Protein AF-A0A520J6F3-F1 (afdb_monomer_lite)

pLDDT: mean 71.08, std 17.13, range [40.5, 94.38]

Radius of gyration: 14.18 Å; chains: 1; bounding box: 32×31×34 Å

Sequence (119 aa):
MKVLSVKRNGGDSDCIMGVFENEEMAELYAASYLFREQLYHIDDANYLQNLAQLPDGNFAYRAIIVRIGLVIIEKILDPGDFHGTVIEHLANGHLQVTTAAASAEELRDKCNKLWTAEH

Structure (mmCIF, N/CA/C/O backbone):
data_AF-A0A520J6F3-F1
#
_entry.id   AF-A0A520J6F3-F1
#
loop_
_atom_site.group_PDB
_atom_site.id
_atom_site.type_symbol
_atom_site.label_atom_id
_atom_site.label_alt_id
_atom_site.label_comp_id
_atom_site.label_asym_id
_atom_site.label_entity_id
_atom_site.label_seq_id
_atom_site.pdbx_PDB_ins_code
_atom_site.Cartn_x
_atom_site.Cartn_y
_atom_site.Cartn_z
_atom_site.occupancy
_atom_site.B_iso_or_equiv
_atom_site.auth_seq_id
_atom_site.auth_comp_id
_atom_site.auth_asym_id
_atom_site.auth_atom_id
_atom_site.pdbx_PDB_model_num
ATOM 1 N N . MET A 1 1 ? -6.189 -11.066 6.414 1.00 48.94 1 MET A N 1
ATOM 2 C CA . MET A 1 1 ? -5.029 -10.353 5.837 1.00 48.94 1 MET A CA 1
ATOM 3 C C . MET A 1 1 ? -3.845 -11.282 5.958 1.00 48.94 1 MET A C 1
ATOM 5 O O . MET A 1 1 ? -3.585 -11.740 7.062 1.00 48.94 1 MET A O 1
ATOM 9 N N . LYS A 1 2 ? -3.200 -11.601 4.839 1.00 47.84 2 LYS A N 1
ATOM 10 C CA . LYS A 1 2 ? -1.993 -12.427 4.786 1.00 47.84 2 LYS A CA 1
ATOM 11 C C . LYS A 1 2 ? -0.780 -11.516 4.654 1.00 47.84 2 LYS A C 1
ATOM 13 O O . LYS A 1 2 ? -0.887 -10.470 4.020 1.00 47.84 2 LYS A O 1
ATOM 18 N N . VAL A 1 3 ? 0.351 -11.877 5.243 1.00 48.44 3 VAL A N 1
ATOM 19 C CA . VAL A 1 3 ? 1.609 -11.155 5.045 1.00 48.44 3 VAL A CA 1
ATOM 20 C C . VAL A 1 3 ? 2.528 -12.019 4.205 1.00 48.44 3 VAL A C 1
ATOM 22 O O . VAL A 1 3 ? 2.857 -13.142 4.570 1.00 48.44 3 VAL A O 1
ATOM 25 N N . LEU A 1 4 ? 2.934 -11.500 3.053 1.00 51.81 4 LEU A N 1
ATOM 26 C CA . LEU A 1 4 ? 4.010 -12.111 2.291 1.00 51.81 4 LEU A CA 1
ATOM 27 C C . LEU A 1 4 ? 5.317 -11.635 2.912 1.00 51.81 4 LEU A C 1
ATOM 29 O O . LEU A 1 4 ? 5.568 -10.427 2.970 1.00 51.81 4 LEU A O 1
ATOM 33 N N . SER A 1 5 ? 6.135 -12.591 3.329 1.00 48.78 5 SER A N 1
ATOM 34 C CA . SER A 1 5 ? 7.543 -12.375 3.617 1.00 48.78 5 SER A CA 1
ATOM 35 C C . SER A 1 5 ? 8.326 -12.934 2.436 1.00 48.78 5 SER A C 1
ATOM 37 O O . SER A 1 5 ? 8.383 -14.150 2.237 1.00 48.78 5 SER A O 1
ATOM 39 N N . VAL A 1 6 ? 8.903 -12.070 1.599 1.00 48.56 6 VAL A N 1
ATOM 40 C CA . VAL A 1 6 ? 9.729 -12.550 0.479 1.00 48.56 6 VAL A CA 1
ATOM 41 C C . VAL A 1 6 ? 11.182 -12.632 0.902 1.00 48.56 6 VAL A C 1
ATOM 43 O O . VAL A 1 6 ? 11.787 -11.640 1.315 1.00 48.56 6 VAL A O 1
ATOM 46 N N . LYS A 1 7 ? 11.750 -13.832 0.762 1.00 46.03 7 LYS A N 1
ATOM 47 C CA . LYS A 1 7 ? 13.166 -14.078 0.988 1.00 46.03 7 LYS A CA 1
ATOM 48 C C . LYS A 1 7 ? 13.908 -13.996 -0.337 1.00 46.03 7 LYS A C 1
ATOM 50 O O . LYS A 1 7 ? 13.659 -14.761 -1.269 1.00 46.03 7 LYS A O 1
ATOM 55 N N . ARG A 1 8 ? 14.871 -13.082 -0.414 1.00 44.44 8 ARG A N 1
ATOM 56 C CA . ARG A 1 8 ? 15.750 -12.984 -1.575 1.00 44.44 8 ARG A CA 1
ATOM 57 C C . ARG A 1 8 ? 16.722 -14.158 -1.582 1.00 44.44 8 ARG A C 1
ATOM 59 O O . ARG A 1 8 ? 17.439 -14.389 -0.613 1.00 44.44 8 ARG A O 1
ATOM 66 N N . ASN A 1 9 ? 16.752 -14.899 -2.685 1.00 41.38 9 ASN A N 1
ATOM 67 C CA . ASN A 1 9 ? 17.668 -16.023 -2.843 1.00 41.38 9 ASN A CA 1
ATOM 68 C C . ASN A 1 9 ? 19.120 -15.501 -2.814 1.00 41.38 9 ASN A C 1
ATOM 70 O O . ASN A 1 9 ? 19.474 -14.629 -3.609 1.00 41.38 9 ASN A O 1
ATOM 74 N N . GLY A 1 10 ? 19.931 -15.990 -1.869 1.00 44.59 10 GLY A N 1
ATOM 75 C CA . GLY A 1 10 ? 21.348 -15.625 -1.716 1.00 44.59 10 GLY A CA 1
ATOM 76 C C . GLY A 1 10 ? 21.669 -14.401 -0.840 1.00 44.59 10 GLY A C 1
ATOM 77 O O . GLY A 1 10 ? 22.805 -13.936 -0.882 1.00 44.59 10 GLY A O 1
ATOM 78 N N . GLY A 1 11 ? 20.717 -13.869 -0.064 1.00 44.44 11 GLY A N 1
ATOM 79 C CA . GLY A 1 11 ? 20.962 -12.796 0.911 1.00 44.44 11 GLY A CA 1
ATOM 80 C C . GLY A 1 11 ? 20.647 -13.220 2.349 1.00 44.44 11 GLY A C 1
ATOM 81 O O . GLY A 1 11 ? 19.643 -13.887 2.585 1.00 44.44 11 GLY A O 1
ATOM 82 N N . ASP A 1 12 ? 21.481 -12.799 3.305 1.00 42.31 12 ASP A N 1
ATOM 83 C CA . ASP A 1 12 ? 21.328 -13.077 4.748 1.00 42.31 12 ASP A CA 1
ATOM 84 C C . ASP A 1 12 ? 20.160 -12.325 5.417 1.00 42.31 12 ASP A C 1
ATOM 86 O O . ASP A 1 12 ? 19.914 -12.484 6.611 1.00 42.31 12 ASP A O 1
ATOM 90 N N . SER A 1 13 ? 19.423 -11.503 4.671 1.00 44.88 13 SER A N 1
ATOM 91 C CA . SER A 1 13 ? 18.331 -10.686 5.191 1.00 44.88 13 SER A CA 1
ATOM 92 C C . SER A 1 13 ? 17.025 -10.957 4.448 1.00 44.88 13 SER A C 1
ATOM 94 O O . SER A 1 13 ? 16.874 -10.663 3.261 1.00 44.88 13 SER A O 1
ATOM 96 N N . ASP A 1 14 ? 16.059 -11.509 5.182 1.00 42.91 14 ASP A N 1
ATOM 97 C CA . ASP A 1 14 ? 14.655 -11.543 4.780 1.00 42.91 14 ASP A CA 1
ATOM 98 C C . ASP A 1 14 ? 14.175 -10.094 4.667 1.00 42.91 14 ASP A C 1
ATOM 100 O O . ASP A 1 14 ? 14.273 -9.330 5.628 1.00 42.91 14 ASP A O 1
ATOM 104 N N . CYS A 1 15 ? 13.729 -9.661 3.490 1.00 48.59 15 CYS A N 1
ATOM 105 C CA . CYS A 1 15 ? 13.300 -8.278 3.336 1.00 48.59 15 CYS A CA 1
ATOM 106 C C . CYS A 1 15 ? 12.365 -8.143 2.143 1.00 48.59 15 CYS A C 1
ATOM 108 O O . CYS A 1 15 ? 12.793 -7.797 1.048 1.00 48.59 15 CYS A O 1
ATOM 110 N N . ILE A 1 16 ? 11.095 -8.453 2.384 1.00 49.34 16 ILE A N 1
ATOM 111 C CA . ILE A 1 16 ? 9.931 -7.642 2.020 1.00 49.34 16 ILE A CA 1
ATOM 112 C C . ILE A 1 16 ? 8.789 -8.174 2.873 1.00 49.34 16 ILE A C 1
ATOM 114 O O . ILE A 1 16 ? 8.454 -9.349 2.771 1.00 49.34 16 ILE A O 1
ATOM 118 N N . MET A 1 17 ?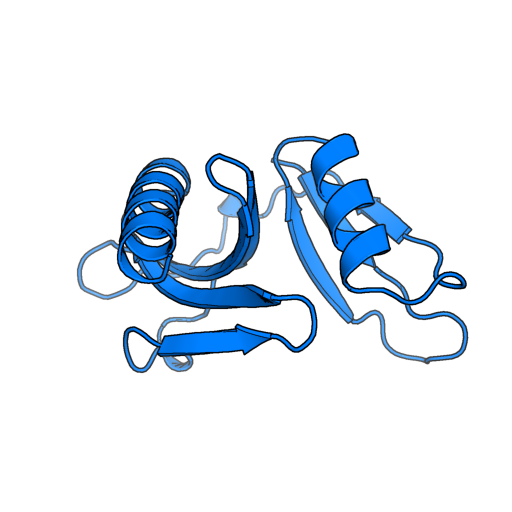 8.210 -7.305 3.694 1.00 53.56 17 MET A N 1
ATOM 119 C CA . MET A 1 17 ? 6.906 -7.527 4.304 1.00 53.56 17 MET A CA 1
ATOM 120 C C . MET A 1 17 ? 5.906 -6.771 3.439 1.00 53.56 17 MET A C 1
ATOM 122 O O . MET A 1 17 ? 6.125 -5.592 3.169 1.00 53.56 17 MET A O 1
ATOM 126 N N . GLY A 1 18 ? 4.878 -7.464 2.960 1.00 52.81 18 GLY A N 1
ATOM 127 C CA . GLY A 1 18 ? 3.715 -6.893 2.284 1.00 52.81 18 GLY A CA 1
ATOM 128 C C . GLY A 1 18 ? 2.441 -7.484 2.873 1.00 52.81 18 GLY A C 1
ATOM 129 O O . GLY A 1 18 ? 2.431 -8.662 3.216 1.00 52.81 18 GLY A O 1
ATOM 130 N N . VAL A 1 19 ? 1.372 -6.706 3.004 1.00 57.97 19 VAL A N 1
ATOM 131 C CA . VAL A 1 19 ? 0.052 -7.181 3.421 1.00 57.97 19 VAL A CA 1
ATOM 132 C C . VAL A 1 19 ? -0.861 -7.363 2.210 1.00 57.97 19 VAL A C 1
ATOM 134 O O . VAL A 1 19 ? -1.202 -6.415 1.501 1.00 57.97 19 VAL A O 1
ATOM 137 N N . PHE A 1 20 ? -1.302 -8.600 2.008 1.00 65.88 20 PHE A N 1
ATOM 138 C CA . PHE A 1 20 ? -2.088 -9.051 0.868 1.00 65.88 20 PHE A CA 1
ATOM 139 C C . PHE A 1 20 ? -3.431 -9.607 1.335 1.00 65.88 20 PHE A C 1
ATOM 141 O O . PHE A 1 20 ? -3.566 -10.157 2.433 1.00 65.88 20 PHE A O 1
ATOM 148 N N . GLU A 1 21 ? -4.462 -9.470 0.507 1.00 56.94 21 GLU A N 1
ATOM 149 C CA . GLU A 1 21 ? -5.765 -10.064 0.826 1.00 56.94 21 GLU A CA 1
ATOM 150 C C . GLU A 1 21 ? -5.775 -11.571 0.617 1.00 56.94 21 GLU A C 1
ATOM 152 O O . GLU A 1 21 ? -6.409 -12.299 1.380 1.00 56.94 21 GLU A O 1
ATOM 157 N N . ASN A 1 22 ? -5.059 -12.028 -0.407 1.00 64.12 22 ASN A N 1
ATOM 158 C CA . ASN A 1 22 ? -4.997 -13.412 -0.834 1.00 64.12 22 ASN A CA 1
ATOM 159 C C . ASN A 1 22 ? -3.635 -13.721 -1.480 1.00 64.12 22 ASN A C 1
ATOM 161 O O . ASN A 1 22 ? -2.791 -12.843 -1.658 1.00 64.12 22 ASN A O 1
ATOM 165 N N . GLU A 1 23 ? -3.434 -14.996 -1.792 1.00 65.56 23 GLU A N 1
ATOM 166 C CA . GLU A 1 23 ? -2.209 -15.525 -2.395 1.00 65.56 23 GLU A CA 1
ATOM 167 C C . GLU A 1 23 ? -1.982 -15.007 -3.822 1.00 65.56 23 GLU A C 1
ATOM 169 O O . GLU A 1 23 ? -0.873 -14.601 -4.141 1.00 65.56 23 GLU A O 1
ATOM 174 N N . GLU A 1 24 ? -3.035 -14.874 -4.634 1.00 68.44 24 GLU A N 1
ATOM 175 C CA . GLU A 1 24 ? -2.950 -14.339 -6.003 1.00 68.44 24 GLU A CA 1
ATOM 176 C C . GLU A 1 24 ? -2.352 -12.919 -6.044 1.00 68.44 24 GLU A C 1
ATOM 178 O O . GLU A 1 24 ? -1.494 -12.612 -6.872 1.00 68.44 24 GLU A O 1
ATOM 183 N N . MET A 1 25 ? -2.751 -12.039 -5.119 1.00 65.50 25 MET A N 1
ATOM 184 C CA . MET A 1 25 ? -2.175 -10.693 -5.010 1.00 65.50 25 MET A CA 1
ATOM 185 C C . MET A 1 25 ? -0.696 -10.722 -4.617 1.00 65.50 25 MET A C 1
ATOM 187 O O . MET A 1 25 ? 0.082 -9.876 -5.066 1.00 65.50 25 MET A O 1
ATOM 191 N N . ALA A 1 26 ? -0.313 -11.681 -3.777 1.00 68.31 26 ALA A N 1
ATOM 192 C CA . ALA A 1 26 ? 1.066 -11.863 -3.360 1.00 68.31 26 ALA A CA 1
ATOM 193 C C . ALA A 1 26 ? 1.940 -12.369 -4.518 1.00 68.31 26 ALA A C 1
ATOM 195 O O . ALA A 1 26 ? 3.034 -11.848 -4.740 1.00 68.31 26 ALA A O 1
ATOM 196 N N . GLU A 1 27 ? 1.422 -13.304 -5.314 1.00 68.56 27 GLU A N 1
ATOM 197 C CA . GLU A 1 27 ? 2.061 -13.800 -6.535 1.00 68.56 27 GLU A CA 1
ATOM 198 C C . GLU A 1 27 ? 2.229 -12.706 -7.587 1.00 68.56 27 GLU A C 1
ATOM 200 O O . GLU A 1 27 ? 3.296 -12.581 -8.188 1.00 68.56 27 GLU A O 1
ATOM 205 N N . LEU A 1 28 ? 1.209 -11.866 -7.784 1.00 69.81 28 LEU A N 1
ATOM 206 C CA . LEU A 1 28 ? 1.270 -10.731 -8.707 1.00 69.81 28 LEU A CA 1
ATOM 207 C C . LEU A 1 28 ? 2.335 -9.712 -8.295 1.00 69.81 28 LEU A C 1
ATOM 209 O O . LEU A 1 28 ? 3.076 -9.228 -9.155 1.00 69.81 28 LEU A O 1
ATOM 213 N N . TYR A 1 29 ? 2.446 -9.401 -7.000 1.00 67.56 29 TYR A N 1
ATOM 214 C CA . TYR A 1 29 ? 3.524 -8.554 -6.488 1.00 67.56 29 TYR A CA 1
ATOM 215 C C . TYR A 1 29 ? 4.886 -9.207 -6.710 1.00 67.56 29 TYR A C 1
ATOM 217 O O . TYR A 1 29 ? 5.775 -8.571 -7.271 1.00 67.56 29 TYR A O 1
ATOM 225 N N . ALA A 1 30 ? 5.039 -10.486 -6.355 1.00 66.06 30 ALA A N 1
ATOM 226 C CA . ALA A 1 30 ? 6.281 -11.215 -6.574 1.00 66.06 30 ALA A CA 1
ATOM 227 C C . ALA A 1 30 ? 6.688 -11.196 -8.056 1.00 66.06 30 ALA A C 1
ATOM 229 O O . ALA A 1 30 ? 7.786 -10.762 -8.382 1.00 66.06 30 ALA A O 1
ATOM 230 N N . ALA A 1 31 ? 5.784 -11.531 -8.974 1.00 65.56 31 ALA A N 1
ATOM 231 C CA . ALA A 1 31 ? 6.056 -11.507 -10.410 1.00 65.56 31 ALA A CA 1
ATOM 232 C C . ALA A 1 31 ? 6.408 -10.106 -10.947 1.00 65.56 31 ALA A C 1
ATOM 234 O O . ALA A 1 31 ? 7.196 -9.982 -11.886 1.00 65.56 31 ALA A O 1
ATOM 235 N N . SER A 1 32 ? 5.825 -9.056 -10.362 1.00 63.72 32 SER A N 1
ATOM 236 C CA . SER A 1 32 ? 6.001 -7.668 -10.805 1.00 63.72 32 SER A CA 1
ATOM 237 C C . SER A 1 32 ? 7.262 -6.994 -10.265 1.00 63.72 32 SER A C 1
ATOM 239 O O . SER A 1 32 ? 7.752 -6.045 -10.880 1.00 63.72 32 SER A O 1
ATOM 241 N N . TYR A 1 33 ? 7.743 -7.433 -9.099 1.00 57.81 33 TYR A N 1
ATOM 242 C CA . TYR A 1 33 ? 8.732 -6.708 -8.296 1.00 57.81 33 TYR A CA 1
ATOM 243 C C . TYR A 1 33 ? 9.947 -7.536 -7.881 1.00 57.81 33 TYR A C 1
ATOM 245 O O . TYR A 1 33 ? 11.017 -6.989 -7.608 1.00 57.81 33 TYR A O 1
ATOM 253 N N . LEU A 1 34 ? 9.804 -8.857 -7.847 1.00 58.00 34 LEU A N 1
ATOM 254 C CA . LEU A 1 34 ? 10.822 -9.784 -7.385 1.00 58.00 34 LEU A CA 1
ATOM 255 C C . LEU A 1 34 ? 11.231 -10.627 -8.583 1.00 58.00 34 LEU A C 1
ATOM 257 O O . LEU A 1 34 ? 10.518 -11.519 -9.029 1.00 58.00 34 LEU A O 1
ATOM 261 N N . PHE A 1 35 ? 12.378 -10.283 -9.168 1.00 53.66 35 PHE A N 1
ATOM 262 C CA . PHE A 1 35 ? 12.959 -11.012 -10.294 1.00 53.66 35 PHE A CA 1
ATOM 263 C C . PHE A 1 35 ? 12.866 -12.539 -10.087 1.00 53.66 35 PHE A C 1
ATOM 265 O O . PHE A 1 35 ? 13.067 -13.016 -8.971 1.00 53.66 35 PHE A O 1
ATOM 272 N N . ARG A 1 36 ? 12.591 -13.264 -11.186 1.00 47.91 36 ARG A N 1
ATOM 273 C CA . ARG A 1 36 ? 12.143 -14.674 -11.348 1.00 47.91 36 ARG A CA 1
ATOM 274 C C . ARG A 1 36 ? 12.771 -15.796 -10.488 1.00 47.91 36 ARG A C 1
ATOM 276 O O . ARG A 1 36 ? 12.361 -16.939 -10.643 1.00 47.91 36 ARG A O 1
ATOM 283 N N . GLU A 1 37 ? 13.730 -15.530 -9.608 1.00 44.88 37 GLU A N 1
ATOM 284 C CA . GLU A 1 37 ? 14.512 -16.547 -8.884 1.00 44.88 37 GLU A CA 1
ATOM 285 C C . GLU A 1 37 ? 14.341 -16.529 -7.351 1.00 44.88 37 GLU A C 1
ATOM 287 O O . GLU A 1 37 ? 15.154 -17.124 -6.639 1.00 44.88 37 GLU A O 1
ATOM 292 N N . GLN A 1 38 ? 13.315 -15.863 -6.808 1.00 51.28 38 GLN A N 1
ATOM 293 C CA . GLN A 1 38 ? 13.114 -15.752 -5.354 1.00 51.28 38 GLN A CA 1
ATOM 294 C C . GLN A 1 38 ? 11.946 -16.611 -4.846 1.00 51.28 38 GLN A C 1
ATOM 296 O O . GLN A 1 38 ? 10.850 -16.581 -5.400 1.00 51.28 38 GLN A O 1
ATOM 301 N N . LEU A 1 39 ? 12.202 -17.371 -3.775 1.00 45.47 39 LEU A N 1
ATOM 302 C CA . LEU A 1 39 ? 11.207 -18.148 -3.030 1.00 45.47 39 LEU A CA 1
ATOM 303 C C . LEU A 1 39 ? 10.428 -17.194 -2.107 1.00 45.47 39 LEU A C 1
ATOM 305 O O . LEU A 1 39 ? 11.034 -16.504 -1.288 1.00 45.47 39 LEU A O 1
ATOM 309 N N . TYR A 1 40 ? 9.098 -17.149 -2.218 1.00 45.81 40 TYR A N 1
ATOM 310 C CA . TYR A 1 40 ? 8.248 -16.374 -1.308 1.00 45.81 40 TYR A CA 1
ATOM 311 C C . TYR A 1 40 ? 7.571 -17.286 -0.282 1.00 45.81 40 TYR A C 1
ATOM 313 O O . TYR A 1 40 ? 7.168 -18.403 -0.603 1.00 45.81 40 TYR A O 1
ATOM 321 N N . HIS A 1 41 ? 7.463 -16.806 0.958 1.00 41.50 41 HIS A N 1
ATOM 322 C CA . HIS A 1 41 ? 6.724 -17.467 2.029 1.00 41.50 41 HIS A CA 1
ATOM 323 C C . HIS A 1 41 ? 5.518 -16.600 2.401 1.00 41.50 41 HIS A C 1
ATOM 325 O O . HIS A 1 41 ? 5.647 -15.387 2.584 1.00 41.50 41 HIS A O 1
ATOM 331 N N . ILE A 1 42 ? 4.333 -17.210 2.462 1.00 47.81 42 ILE A N 1
ATOM 332 C CA . ILE A 1 42 ? 3.098 -16.523 2.850 1.00 47.81 42 ILE A CA 1
ATOM 333 C C . ILE A 1 42 ? 2.784 -16.907 4.287 1.00 47.81 42 ILE A C 1
ATOM 335 O O . ILE A 1 42 ? 2.378 -18.037 4.547 1.00 47.81 42 ILE A O 1
ATOM 339 N N . ASP A 1 43 ? 2.947 -15.959 5.203 1.00 42.28 43 ASP A N 1
ATOM 340 C CA . ASP A 1 43 ? 2.588 -16.128 6.605 1.00 42.28 43 ASP A CA 1
ATOM 341 C C . ASP A 1 43 ? 1.235 -15.466 6.900 1.00 42.28 43 ASP A C 1
ATOM 343 O O . ASP A 1 43 ? 0.936 -14.352 6.461 1.00 42.28 43 ASP A O 1
ATOM 347 N N . ASP A 1 44 ? 0.393 -16.131 7.690 1.00 40.50 44 ASP A N 1
ATOM 348 C CA . ASP A 1 44 ? -0.788 -15.497 8.276 1.00 40.50 44 ASP A CA 1
ATOM 349 C C . ASP A 1 44 ? -0.340 -14.645 9.472 1.00 40.50 44 ASP A C 1
ATOM 351 O O . ASP A 1 44 ? 0.043 -15.159 10.523 1.00 40.50 44 ASP A O 1
ATOM 355 N N . ALA A 1 45 ? -0.356 -13.319 9.325 1.00 49.62 45 ALA A N 1
ATOM 356 C CA . ALA A 1 45 ? 0.126 -12.432 10.372 1.00 49.62 45 ALA A CA 1
ATOM 357 C C . ALA A 1 45 ? -0.988 -11.961 11.312 1.00 49.62 45 ALA A C 1
ATOM 359 O O . ALA A 1 45 ? -1.920 -11.263 10.913 1.00 49.62 45 ALA A O 1
ATOM 360 N N . ASN A 1 46 ? -0.794 -12.205 12.608 1.00 46.84 46 ASN A N 1
ATOM 361 C CA . ASN A 1 46 ? -1.518 -11.563 13.713 1.00 46.84 46 ASN A CA 1
ATOM 362 C C . ASN A 1 46 ? -1.016 -10.112 13.964 1.00 46.84 46 ASN A C 1
ATOM 364 O O . ASN A 1 46 ? -0.831 -9.683 15.100 1.00 46.84 46 ASN A O 1
ATOM 368 N N . TYR A 1 47 ? -0.752 -9.341 12.900 1.00 50.22 47 TYR A N 1
ATOM 369 C CA . TYR A 1 47 ? 0.012 -8.078 12.949 1.00 50.22 47 TYR A CA 1
ATOM 370 C C . TYR A 1 47 ? -0.770 -6.851 13.449 1.00 50.22 47 TYR A C 1
ATOM 372 O O . TYR A 1 47 ? -0.198 -5.779 13.619 1.00 50.22 47 TYR A O 1
ATOM 380 N N . LEU A 1 48 ? -2.075 -6.979 13.695 1.00 50.78 48 LEU A N 1
ATOM 381 C CA . LEU A 1 48 ? -2.921 -5.840 14.072 1.00 50.78 48 LEU A CA 1
ATOM 382 C C . LEU A 1 48 ? -2.701 -5.351 15.513 1.00 50.78 48 LEU A C 1
ATOM 384 O O . LEU A 1 48 ? -3.162 -4.266 15.849 1.00 50.78 48 LEU A O 1
ATOM 388 N N . GLN A 1 49 ? -2.014 -6.113 16.373 1.00 49.75 49 GLN A N 1
ATOM 389 C CA . GLN A 1 49 ? -1.962 -5.796 17.806 1.00 49.75 49 GLN A CA 1
ATOM 390 C C . GLN A 1 49 ? -0.978 -4.676 18.194 1.00 49.75 49 GLN A C 1
ATOM 392 O O . GLN A 1 49 ? -1.094 -4.169 19.302 1.00 49.75 49 GLN A O 1
ATOM 397 N N . ASN A 1 50 ? -0.070 -4.245 17.306 1.00 58.09 50 ASN A N 1
ATOM 398 C CA . ASN A 1 50 ? 0.967 -3.244 17.627 1.00 58.09 50 ASN A CA 1
ATOM 399 C C . ASN A 1 50 ? 1.113 -2.119 16.583 1.00 58.09 50 ASN A C 1
ATOM 401 O O . ASN A 1 50 ? 2.168 -1.498 16.489 1.00 58.09 50 ASN A O 1
ATOM 405 N N . LEU A 1 51 ? 0.089 -1.855 15.769 1.00 71.81 51 LEU A N 1
ATOM 406 C CA . LEU A 1 51 ? 0.168 -0.795 14.760 1.00 71.81 51 LEU A CA 1
ATOM 407 C C . LEU A 1 51 ? -0.018 0.582 15.403 1.00 71.81 51 LEU A C 1
ATOM 409 O O . LEU A 1 51 ? -1.065 0.862 15.988 1.00 71.81 51 LEU A O 1
ATOM 413 N N . ALA A 1 52 ? 0.982 1.449 15.264 1.00 79.81 52 ALA A N 1
ATOM 414 C CA . ALA A 1 52 ? 0.906 2.822 15.736 1.00 79.81 52 ALA A CA 1
ATOM 415 C C . ALA A 1 52 ? 0.082 3.687 14.770 1.00 79.81 52 ALA A C 1
ATOM 417 O O . ALA A 1 52 ? 0.318 3.707 13.562 1.00 79.81 52 ALA A O 1
ATOM 418 N N . GLN A 1 53 ? -0.889 4.413 15.321 1.00 85.38 53 GLN A N 1
ATOM 419 C CA . GLN A 1 53 ? -1.654 5.413 14.583 1.00 85.38 53 GLN A CA 1
ATOM 420 C C . GLN A 1 53 ? -0.925 6.757 14.589 1.00 85.38 53 GLN A C 1
ATOM 422 O O . GLN A 1 53 ? -0.209 7.108 15.530 1.00 85.38 53 GLN A O 1
ATOM 427 N N . LEU A 1 54 ? -1.152 7.525 13.533 1.00 87.88 54 LEU A N 1
ATOM 428 C CA . LEU A 1 54 ? -0.880 8.950 13.487 1.00 87.88 54 LEU A CA 1
ATOM 429 C C . LEU A 1 54 ? -1.776 9.693 14.502 1.00 87.88 54 LEU A C 1
ATOM 431 O O . LEU A 1 54 ? -2.815 9.170 14.915 1.00 87.88 54 LEU A O 1
ATOM 435 N N . PRO A 1 55 ? -1.421 10.931 14.899 1.00 88.50 55 PRO A N 1
ATOM 436 C CA . PRO A 1 55 ? -2.187 11.700 15.887 1.00 88.50 55 PRO A CA 1
ATOM 437 C C . PRO A 1 55 ? -3.654 11.970 15.516 1.00 88.50 55 PRO A C 1
ATOM 439 O O . PRO A 1 55 ? -4.459 12.279 16.390 1.00 88.50 55 PRO A O 1
ATOM 442 N N . ASP A 1 56 ? -3.999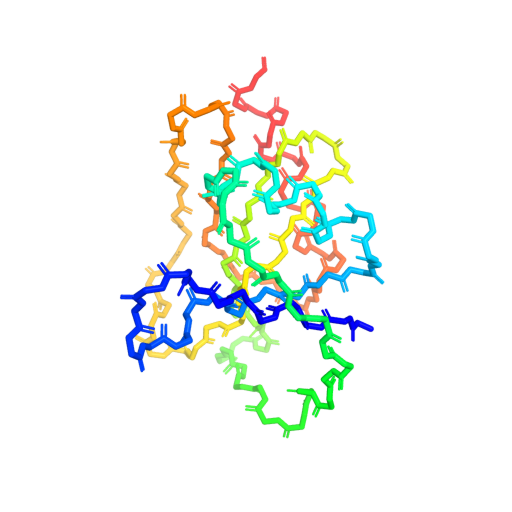 11.879 14.232 1.00 89.00 56 ASP A N 1
ATOM 443 C CA . ASP A 1 56 ? -5.351 12.056 13.695 1.00 89.00 56 ASP A CA 1
ATOM 444 C C . ASP A 1 56 ? -6.166 10.747 13.645 1.00 89.00 56 ASP A C 1
ATOM 446 O O . ASP A 1 56 ? -7.300 10.748 13.169 1.00 89.00 56 ASP A O 1
ATOM 450 N N . GLY A 1 57 ? -5.609 9.638 14.144 1.00 84.81 57 GLY A N 1
ATOM 451 C CA . GLY A 1 57 ? -6.238 8.316 14.150 1.00 84.81 57 GLY A CA 1
ATOM 452 C C . GLY A 1 57 ? -6.060 7.523 12.852 1.00 84.81 57 GLY A C 1
ATOM 453 O O . GLY A 1 57 ? -6.528 6.387 12.773 1.00 84.81 57 GLY A O 1
ATOM 454 N N . ASN A 1 58 ? -5.374 8.078 11.846 1.00 88.31 58 ASN A N 1
ATOM 455 C CA . ASN A 1 58 ? -5.049 7.359 10.618 1.00 88.31 58 ASN A CA 1
ATOM 456 C C . ASN A 1 58 ? -3.830 6.452 10.801 1.00 88.31 58 ASN A C 1
ATOM 458 O O . ASN A 1 58 ? -3.003 6.645 11.687 1.00 88.31 58 ASN A O 1
ATOM 462 N N . PHE A 1 59 ? -3.665 5.491 9.903 1.00 86.56 59 PHE A N 1
ATOM 463 C CA . PHE A 1 59 ? -2.416 4.762 9.733 1.00 86.56 59 PHE A CA 1
ATOM 464 C C . PHE A 1 59 ? -1.648 5.335 8.544 1.00 86.56 59 PHE A C 1
ATOM 466 O O . PHE A 1 59 ? -2.233 5.712 7.524 1.00 86.56 59 PHE A O 1
ATOM 473 N N . ALA A 1 60 ? -0.326 5.384 8.666 1.00 88.88 60 ALA A N 1
ATOM 474 C CA . ALA A 1 60 ? 0.549 5.696 7.551 1.00 88.88 60 ALA A CA 1
ATOM 475 C C . ALA A 1 60 ? 0.810 4.416 6.753 1.00 88.88 60 ALA A C 1
ATOM 477 O O . ALA A 1 60 ? 1.301 3.433 7.296 1.00 88.88 60 ALA A O 1
ATOM 478 N N . TYR A 1 61 ? 0.492 4.413 5.466 1.00 85.06 61 TYR A N 1
ATOM 479 C CA . TYR A 1 61 ? 0.667 3.264 4.587 1.00 85.06 61 TYR A CA 1
ATOM 480 C C . TYR A 1 61 ? 1.707 3.555 3.517 1.00 85.06 61 TYR A C 1
ATOM 482 O O . TYR A 1 61 ? 1.782 4.666 2.997 1.00 85.06 61 TYR A O 1
ATOM 490 N N . ARG A 1 62 ? 2.436 2.512 3.124 1.00 84.25 62 ARG A N 1
ATOM 491 C CA . ARG A 1 62 ? 3.120 2.429 1.836 1.00 84.25 62 ARG A CA 1
ATOM 492 C C . ARG A 1 62 ? 2.476 1.318 1.022 1.00 84.25 62 ARG A C 1
ATOM 494 O O . ARG A 1 62 ? 2.370 0.191 1.505 1.00 84.25 62 ARG A O 1
ATOM 501 N N . ALA A 1 63 ? 2.046 1.631 -0.190 1.00 84.19 63 ALA A N 1
ATOM 502 C CA . ALA A 1 63 ? 1.369 0.708 -1.088 1.00 84.19 63 ALA A CA 1
ATOM 503 C C . ALA A 1 63 ? 1.883 0.841 -2.524 1.00 84.19 63 ALA A C 1
ATOM 505 O O . ALA A 1 63 ? 2.383 1.891 -2.912 1.00 84.19 63 ALA A O 1
ATOM 506 N N . ILE A 1 64 ? 1.730 -0.215 -3.318 1.00 83.38 64 ILE A N 1
ATOM 507 C CA . ILE A 1 64 ? 1.973 -0.214 -4.760 1.00 83.38 64 ILE A CA 1
ATOM 508 C C . ILE A 1 64 ? 0.644 -0.366 -5.489 1.00 83.38 64 ILE A C 1
ATOM 510 O O . ILE A 1 64 ? -0.129 -1.289 -5.227 1.00 83.38 64 ILE A O 1
ATOM 514 N N . ILE A 1 65 ? 0.401 0.526 -6.439 1.00 85.00 65 ILE A N 1
ATOM 515 C CA . ILE A 1 65 ? -0.703 0.465 -7.383 1.00 85.00 65 ILE A CA 1
ATOM 516 C C . ILE A 1 65 ? -0.182 -0.178 -8.664 1.00 85.00 65 ILE A C 1
ATOM 518 O O . ILE A 1 65 ? 0.652 0.399 -9.360 1.00 85.00 65 ILE A O 1
ATOM 522 N N . VAL A 1 66 ? -0.670 -1.382 -8.958 1.00 78.50 66 VAL A N 1
ATOM 523 C CA . VAL A 1 66 ? -0.313 -2.128 -10.176 1.00 78.50 66 VAL A CA 1
ATOM 524 C C . VAL A 1 66 ? -1.257 -1.762 -11.320 1.00 78.50 66 VAL A C 1
ATOM 526 O O . VAL A 1 66 ? -0.839 -1.617 -12.463 1.00 78.50 66 VAL A O 1
ATOM 529 N N . ARG A 1 67 ? -2.548 -1.627 -11.004 1.00 79.44 67 ARG A N 1
ATOM 530 C CA . ARG A 1 67 ? -3.621 -1.151 -11.889 1.00 79.44 67 ARG A CA 1
ATOM 531 C C . ARG A 1 67 ? -4.836 -0.768 -11.046 1.00 79.44 67 ARG A C 1
ATOM 533 O O . ARG A 1 67 ? -4.892 -1.111 -9.864 1.00 79.44 67 ARG A O 1
ATOM 540 N N . ILE A 1 68 ? -5.846 -0.148 -11.658 1.00 78.31 68 ILE A N 1
ATOM 541 C CA . ILE A 1 68 ? -7.150 0.077 -11.009 1.00 78.31 68 ILE A CA 1
ATOM 542 C C . ILE A 1 68 ? -7.667 -1.232 -10.398 1.00 78.31 68 ILE A C 1
ATOM 544 O O . ILE A 1 68 ? -7.707 -2.270 -11.062 1.00 78.31 68 ILE A O 1
ATOM 548 N N . GLY A 1 69 ? -8.055 -1.172 -9.126 1.00 73.75 69 GLY A N 1
ATOM 549 C CA . GLY A 1 69 ? -8.585 -2.306 -8.372 1.00 73.75 69 GLY A CA 1
ATOM 550 C C . GLY A 1 69 ? -7.526 -3.274 -7.840 1.00 73.75 69 GLY A C 1
ATOM 551 O O . GLY A 1 69 ? -7.875 -4.164 -7.071 1.00 73.75 69 GLY A O 1
ATOM 552 N N . LEU A 1 70 ? -6.245 -3.100 -8.190 1.00 76.69 70 LEU A N 1
ATOM 553 C CA . LEU A 1 70 ? -5.141 -3.909 -7.673 1.00 76.69 70 LEU A CA 1
ATOM 554 C C . LEU A 1 70 ? -4.113 -3.027 -6.957 1.00 76.69 70 LEU A C 1
ATOM 556 O O . LEU A 1 70 ? -3.179 -2.492 -7.561 1.00 76.69 70 LEU A O 1
ATOM 560 N N . VAL A 1 71 ? -4.305 -2.917 -5.644 1.00 76.62 71 VAL A N 1
ATOM 561 C CA . VAL A 1 71 ? -3.447 -2.165 -4.725 1.00 76.62 71 VAL A CA 1
ATOM 562 C C . VAL A 1 71 ? -2.869 -3.129 -3.700 1.00 76.62 71 VAL A C 1
ATOM 564 O O . VAL A 1 71 ? -3.606 -3.796 -2.972 1.00 76.62 71 VAL A O 1
ATOM 567 N N . ILE A 1 72 ? -1.546 -3.172 -3.637 1.00 74.81 72 ILE A N 1
ATOM 568 C CA . ILE A 1 72 ? -0.787 -3.989 -2.698 1.00 74.81 72 ILE A CA 1
ATOM 569 C C . ILE A 1 72 ? -0.303 -3.093 -1.570 1.00 74.81 72 ILE A C 1
ATOM 571 O O . ILE A 1 72 ? 0.400 -2.121 -1.820 1.00 74.81 72 ILE A O 1
ATOM 575 N N . ILE A 1 73 ? -0.648 -3.414 -0.327 1.00 75.69 73 ILE A N 1
ATOM 576 C CA . ILE A 1 73 ? -0.118 -2.693 0.830 1.00 75.69 73 ILE A CA 1
ATOM 577 C C . ILE A 1 73 ? 1.237 -3.306 1.142 1.00 75.69 73 ILE A C 1
ATOM 579 O O . ILE A 1 73 ? 1.306 -4.471 1.496 1.00 75.69 73 ILE A O 1
ATOM 583 N N . GLU A 1 74 ? 2.323 -2.557 1.021 1.00 71.69 74 GLU A N 1
ATOM 584 C CA . GLU A 1 74 ? 3.634 -3.063 1.423 1.00 71.69 74 GLU A CA 1
ATOM 585 C C . GLU A 1 74 ? 3.768 -3.003 2.940 1.00 71.69 74 GLU A C 1
ATOM 587 O O . GLU A 1 74 ? 4.005 -3.997 3.608 1.00 71.69 74 GLU A O 1
ATOM 592 N N . LYS A 1 75 ? 3.554 -1.838 3.540 1.00 73.94 75 LYS A N 1
ATOM 593 C CA . LYS A 1 75 ? 3.675 -1.731 4.991 1.00 73.94 75 LYS A CA 1
ATOM 594 C C . LYS A 1 75 ? 2.795 -0.654 5.569 1.00 73.94 75 LYS A C 1
ATOM 596 O O . LYS A 1 75 ? 2.432 0.307 4.894 1.00 73.94 75 LYS A O 1
ATOM 601 N N . ILE A 1 76 ? 2.511 -0.825 6.850 1.00 79.88 76 ILE A N 1
ATOM 602 C CA . ILE A 1 76 ? 2.070 0.253 7.721 1.00 79.88 76 ILE A CA 1
ATOM 603 C C . ILE A 1 76 ? 3.339 0.812 8.363 1.00 79.88 76 ILE A C 1
ATOM 605 O O . ILE A 1 76 ? 4.159 0.054 8.877 1.00 79.88 76 ILE A O 1
ATOM 609 N N . LEU A 1 77 ? 3.548 2.112 8.212 1.00 80.50 77 LEU A N 1
ATOM 610 C CA . LEU A 1 77 ? 4.712 2.842 8.691 1.00 80.50 77 LEU A CA 1
ATOM 611 C C . LEU A 1 77 ? 4.515 3.244 10.147 1.00 80.50 77 LEU A C 1
ATOM 613 O O . LEU A 1 77 ? 3.399 3.569 10.559 1.00 80.50 77 LEU A O 1
ATOM 617 N N . ASP A 1 78 ? 5.618 3.319 10.885 1.00 83.19 78 ASP A N 1
ATOM 618 C CA . ASP A 1 78 ? 5.626 4.043 12.146 1.00 83.19 78 ASP A CA 1
ATOM 619 C C . ASP A 1 78 ? 5.381 5.543 11.893 1.00 83.19 78 ASP A C 1
ATOM 621 O O . ASP A 1 78 ? 5.868 6.090 10.897 1.00 83.19 78 ASP A O 1
ATOM 625 N N . PRO A 1 79 ? 4.680 6.253 12.796 1.00 85.81 79 PRO A N 1
ATOM 626 C CA . PRO A 1 79 ? 4.421 7.686 12.660 1.00 85.81 79 PRO A CA 1
ATOM 627 C C . PRO A 1 79 ? 5.674 8.542 12.436 1.00 85.81 79 PRO A C 1
ATOM 629 O O . PRO A 1 79 ? 5.601 9.559 11.753 1.00 85.81 79 PRO A O 1
ATOM 632 N N . GLY A 1 80 ? 6.820 8.134 12.993 1.00 85.62 80 GLY A N 1
ATOM 633 C CA . GLY A 1 80 ? 8.096 8.835 12.822 1.00 85.62 80 GLY A CA 1
ATOM 634 C C . GLY A 1 80 ? 8.667 8.763 11.401 1.00 85.62 80 GLY A C 1
ATOM 635 O O . GLY A 1 80 ? 9.379 9.680 11.002 1.00 85.62 80 GLY A O 1
ATOM 636 N N . ASP A 1 81 ? 8.309 7.727 10.637 1.00 83.81 81 ASP A N 1
ATOM 637 C CA . ASP A 1 81 ? 8.762 7.504 9.258 1.00 83.81 81 ASP A CA 1
ATOM 638 C C . ASP A 1 81 ? 7.818 8.136 8.218 1.00 83.81 81 ASP A C 1
ATOM 640 O O . ASP A 1 81 ? 8.085 8.099 7.014 1.00 83.81 81 ASP A O 1
ATOM 644 N N . PHE A 1 82 ? 6.682 8.688 8.657 1.00 90.12 82 PHE A N 1
ATOM 645 C CA . PHE A 1 82 ? 5.701 9.312 7.779 1.00 90.12 82 PHE A CA 1
ATOM 646 C C . PHE A 1 82 ? 5.894 10.829 7.722 1.00 90.12 82 PHE A C 1
ATOM 648 O O . PHE A 1 82 ? 5.676 11.549 8.696 1.00 90.12 82 PHE A O 1
ATOM 655 N N . HIS A 1 83 ? 6.254 11.333 6.541 1.00 90.50 83 HIS A N 1
ATOM 656 C CA . HIS A 1 83 ? 6.494 12.763 6.304 1.00 90.50 83 HIS A CA 1
ATOM 657 C C . HIS A 1 83 ? 5.489 13.406 5.337 1.00 90.50 83 HIS A C 1
ATOM 659 O O . HIS A 1 83 ? 5.696 14.529 4.881 1.00 90.50 83 HIS A O 1
ATOM 665 N N . GLY A 1 84 ? 4.388 12.714 5.037 1.00 90.62 84 GLY A N 1
ATOM 666 C CA . GLY A 1 84 ? 3.340 13.189 4.139 1.00 90.62 84 GLY A CA 1
ATOM 667 C C . GLY A 1 84 ? 3.106 12.264 2.950 1.00 90.62 84 GLY A C 1
ATOM 668 O O . GLY A 1 84 ? 3.647 11.161 2.876 1.00 90.62 84 GLY A O 1
ATOM 669 N N . THR A 1 85 ? 2.249 12.714 2.028 1.00 93.19 85 THR A N 1
ATOM 670 C CA . THR A 1 85 ? 1.927 11.923 0.836 1.00 93.19 85 THR A CA 1
ATOM 671 C C . THR A 1 85 ? 3.050 12.022 -0.189 1.00 93.19 85 THR A C 1
ATOM 673 O O . THR A 1 85 ? 3.435 13.123 -0.575 1.00 93.19 85 THR A O 1
ATOM 676 N N . VAL A 1 86 ? 3.543 10.871 -0.639 1.00 94.06 86 VAL A N 1
ATOM 677 C CA . VAL A 1 86 ? 4.588 10.746 -1.661 1.00 94.06 86 VAL A CA 1
ATOM 678 C C . VAL A 1 86 ? 4.110 9.762 -2.720 1.00 94.06 86 VAL A C 1
ATOM 680 O O . VAL A 1 86 ? 3.558 8.715 -2.379 1.00 94.06 86 VAL A O 1
ATOM 683 N N . ILE A 1 87 ? 4.314 10.103 -3.991 1.00 93.00 87 ILE A N 1
ATOM 684 C CA . ILE A 1 87 ? 4.007 9.251 -5.142 1.00 93.00 87 ILE A CA 1
ATOM 685 C C . ILE A 1 87 ? 5.301 9.073 -5.930 1.00 93.00 87 ILE A C 1
ATOM 687 O O . ILE A 1 87 ? 5.927 10.055 -6.326 1.00 93.00 87 ILE A O 1
ATOM 691 N N . GLU A 1 88 ? 5.700 7.827 -6.146 1.00 90.50 88 GLU A N 1
ATOM 692 C CA . GLU A 1 88 ? 6.893 7.467 -6.903 1.00 90.50 88 GLU A CA 1
ATOM 693 C C . GLU A 1 88 ? 6.494 6.624 -8.116 1.00 90.50 88 GLU A C 1
ATOM 695 O O . GLU A 1 88 ? 5.785 5.621 -7.993 1.00 90.50 88 GLU A O 1
ATOM 700 N N . HIS A 1 89 ? 6.959 7.030 -9.300 1.00 88.19 89 HIS A N 1
ATOM 701 C CA . HIS A 1 89 ? 6.745 6.279 -10.534 1.00 88.19 89 HIS A CA 1
ATOM 702 C C . HIS A 1 89 ? 7.798 5.190 -10.664 1.00 88.19 89 HIS A C 1
ATOM 704 O O . HIS A 1 89 ? 9.004 5.444 -10.658 1.00 88.19 89 HIS A O 1
ATOM 710 N N . LEU A 1 90 ? 7.324 3.966 -10.811 1.00 81.56 90 LEU A N 1
ATOM 711 C CA . LEU A 1 90 ? 8.159 2.785 -10.878 1.00 81.56 90 LEU A CA 1
ATOM 712 C C . LEU A 1 90 ? 8.455 2.460 -12.344 1.00 81.56 90 LEU A C 1
ATOM 714 O O . LEU A 1 90 ? 7.645 2.716 -13.234 1.00 81.56 90 LEU A O 1
ATOM 718 N N . ALA A 1 91 ? 9.622 1.871 -12.617 1.00 73.38 91 ALA A N 1
ATOM 719 C CA . ALA A 1 91 ? 10.085 1.621 -13.989 1.00 73.38 91 ALA A CA 1
ATOM 720 C C . ALA A 1 91 ? 9.170 0.678 -14.805 1.00 73.38 91 ALA A C 1
ATOM 722 O O . ALA A 1 91 ? 9.243 0.654 -16.030 1.00 73.38 91 ALA A O 1
ATOM 723 N N . ASN A 1 92 ? 8.312 -0.093 -14.133 1.00 74.94 92 ASN A N 1
ATOM 724 C CA . ASN A 1 92 ? 7.312 -0.985 -14.726 1.00 74.94 92 ASN A CA 1
ATOM 725 C C . ASN A 1 92 ? 5.948 -0.306 -14.969 1.00 74.94 92 ASN A C 1
ATOM 727 O O . ASN A 1 92 ? 4.997 -0.987 -15.341 1.00 74.94 92 ASN A O 1
ATOM 731 N N . GLY A 1 93 ? 5.841 1.012 -14.771 1.00 79.56 93 GLY A N 1
ATOM 732 C CA . GLY A 1 93 ? 4.596 1.769 -14.936 1.00 79.56 93 GLY A CA 1
ATOM 733 C C . GLY A 1 93 ? 3.660 1.704 -13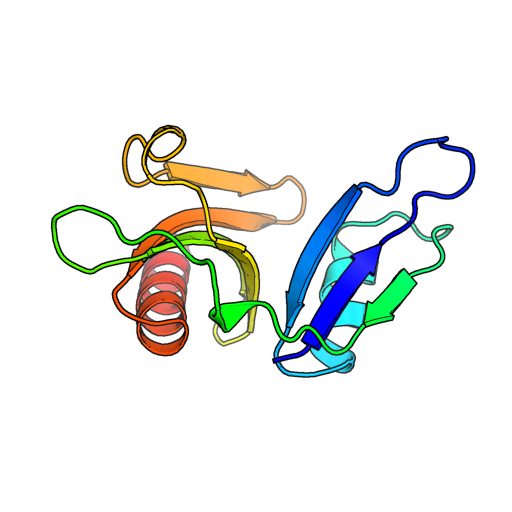.727 1.00 79.56 93 GLY A C 1
ATOM 734 O O . GLY A 1 93 ? 2.570 2.263 -13.773 1.00 79.56 93 GLY A O 1
ATOM 735 N N . HIS A 1 94 ? 4.065 1.044 -12.640 1.00 85.38 94 HIS A N 1
ATOM 736 C CA . HIS A 1 94 ? 3.318 1.042 -11.384 1.00 85.38 94 HIS A CA 1
ATOM 737 C C . HIS A 1 94 ? 3.580 2.330 -10.591 1.00 85.38 94 HIS A C 1
ATOM 739 O O . HIS A 1 94 ? 4.559 3.041 -10.832 1.00 85.38 94 HIS A O 1
ATOM 745 N N . LEU A 1 95 ? 2.729 2.611 -9.604 1.00 87.69 95 LEU A N 1
ATOM 746 C CA . LEU A 1 95 ? 2.904 3.743 -8.690 1.00 87.69 95 LEU A CA 1
ATOM 747 C C . LEU A 1 95 ? 3.139 3.232 -7.274 1.00 87.69 95 LEU A C 1
ATOM 749 O O . LEU A 1 95 ? 2.324 2.469 -6.763 1.00 87.69 95 LEU A O 1
ATOM 753 N N . GLN A 1 96 ? 4.212 3.661 -6.619 1.00 88.81 96 GLN A N 1
ATOM 754 C CA . GLN A 1 96 ? 4.358 3.483 -5.178 1.00 88.81 96 GLN A CA 1
ATOM 755 C C . GLN A 1 96 ? 3.823 4.729 -4.485 1.00 88.81 96 GLN A C 1
ATOM 757 O O . GLN A 1 96 ? 4.215 5.848 -4.798 1.00 88.81 96 GLN A O 1
ATOM 762 N N . VAL A 1 97 ? 2.903 4.539 -3.550 1.00 91.00 97 VAL A N 1
ATOM 763 C CA . VAL A 1 97 ? 2.242 5.619 -2.828 1.00 91.00 97 VAL A CA 1
ATOM 764 C C . VAL A 1 97 ? 2.483 5.437 -1.343 1.00 91.00 97 VAL A C 1
ATOM 766 O O . VAL A 1 97 ? 2.141 4.407 -0.763 1.00 91.00 97 VAL A O 1
ATOM 769 N N . THR A 1 98 ? 3.041 6.466 -0.722 1.00 93.56 98 THR A N 1
ATOM 770 C CA . THR A 1 98 ? 3.039 6.626 0.729 1.00 93.56 98 THR A CA 1
ATOM 771 C C . THR A 1 98 ? 1.952 7.627 1.082 1.00 93.56 98 THR A C 1
ATOM 773 O O . THR A 1 98 ? 1.977 8.742 0.575 1.00 93.56 98 THR A O 1
ATOM 776 N N . THR A 1 99 ? 0.966 7.255 1.898 1.00 94.38 99 THR A N 1
ATOM 777 C CA . THR A 1 99 ? -0.125 8.160 2.298 1.00 94.38 99 THR A CA 1
ATOM 778 C C . THR A 1 99 ? -0.799 7.702 3.592 1.00 94.38 99 THR A C 1
ATOM 780 O O . THR A 1 99 ? -0.599 6.576 4.040 1.00 94.38 99 THR A O 1
ATOM 783 N N . ALA A 1 100 ? -1.601 8.576 4.197 1.00 92.69 100 ALA A N 1
ATOM 784 C CA . ALA A 1 100 ? -2.378 8.269 5.393 1.00 92.69 100 ALA A CA 1
ATOM 785 C C . ALA A 1 100 ? -3.814 7.855 5.034 1.00 92.69 100 ALA A C 1
ATOM 787 O O . ALA A 1 100 ? -4.447 8.462 4.162 1.00 92.69 100 ALA A O 1
ATOM 788 N N . ALA A 1 101 ? -4.348 6.852 5.728 1.00 89.31 101 ALA A N 1
ATOM 789 C CA . ALA A 1 101 ? -5.746 6.431 5.626 1.00 89.31 101 ALA A CA 1
ATOM 790 C C . ALA A 1 101 ? -6.232 5.825 6.951 1.00 89.31 101 ALA A C 1
ATOM 792 O O . ALA A 1 101 ? -5.433 5.280 7.710 1.00 89.31 101 ALA A O 1
ATOM 793 N N . ALA A 1 102 ? -7.533 5.876 7.228 1.00 85.44 102 ALA A N 1
ATOM 794 C CA . ALA A 1 102 ? -8.111 5.282 8.433 1.00 85.44 102 ALA A CA 1
ATOM 795 C C . ALA A 1 102 ? -8.183 3.750 8.345 1.00 85.44 102 ALA A C 1
ATOM 797 O O . ALA A 1 102 ? -8.256 3.059 9.360 1.00 85.44 102 ALA A O 1
ATOM 798 N N . SER A 1 103 ? -8.178 3.202 7.127 1.00 80.31 103 SER A N 1
ATOM 799 C CA . SER A 1 103 ? -8.245 1.765 6.876 1.00 80.31 103 SER A CA 1
ATOM 800 C C . SER A 1 103 ? -7.605 1.380 5.542 1.00 80.31 103 SER A C 1
ATOM 802 O O . SER A 1 103 ? -7.369 2.219 4.670 1.00 80.31 103 SER A O 1
ATOM 804 N N . ALA A 1 104 ? -7.382 0.076 5.359 1.00 77.00 104 ALA A N 1
ATOM 805 C CA . ALA A 1 104 ? -6.942 -0.488 4.086 1.00 77.00 104 ALA A CA 1
ATOM 806 C C . ALA A 1 104 ? -7.950 -0.238 2.948 1.00 77.00 104 ALA A C 1
ATOM 808 O O . ALA A 1 104 ? -7.539 -0.038 1.811 1.00 77.00 104 ALA A O 1
ATOM 809 N N . GLU A 1 105 ? -9.253 -0.224 3.236 1.00 80.06 105 GLU A N 1
ATOM 810 C CA . GLU A 1 105 ? -10.297 0.036 2.237 1.00 80.06 105 GLU A CA 1
ATOM 811 C C . GLU A 1 105 ? -10.236 1.485 1.740 1.00 80.06 105 GLU A C 1
ATOM 813 O O . GLU A 1 105 ? -10.139 1.728 0.538 1.00 80.06 105 GLU A O 1
ATOM 818 N N . GLU A 1 106 ? -10.154 2.447 2.663 1.00 85.50 106 GLU A N 1
ATOM 819 C CA . GLU A 1 106 ? -10.007 3.862 2.307 1.00 85.50 106 GLU A CA 1
ATOM 820 C C . GLU A 1 106 ? -8.702 4.123 1.535 1.00 85.50 106 GLU A C 1
ATOM 822 O O . GLU A 1 106 ? -8.682 4.901 0.576 1.00 85.50 106 GLU A O 1
ATOM 827 N N . LEU A 1 107 ? -7.610 3.450 1.915 1.00 86.12 107 LEU A N 1
ATOM 828 C CA . LEU A 1 107 ? -6.353 3.506 1.174 1.00 86.12 1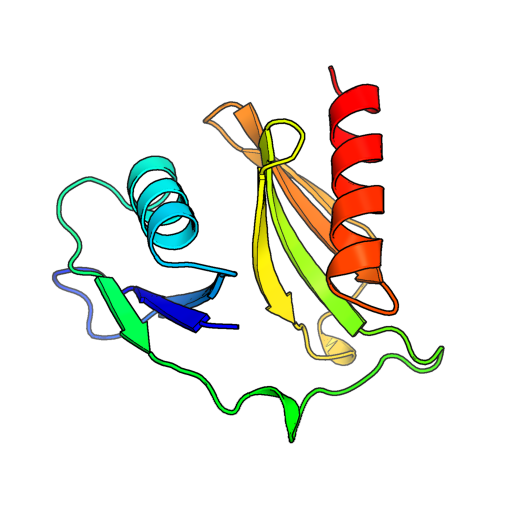07 LEU A CA 1
ATOM 829 C C . LEU A 1 107 ? -6.544 3.060 -0.280 1.00 86.12 107 LEU A C 1
ATOM 831 O O . LEU A 1 107 ? -6.053 3.729 -1.188 1.00 86.12 107 LEU A O 1
ATOM 835 N N . ARG A 1 108 ? -7.268 1.961 -0.524 1.00 82.62 108 ARG A N 1
ATOM 836 C CA . ARG A 1 108 ? -7.524 1.482 -1.891 1.00 82.62 108 ARG A CA 1
ATOM 837 C C . ARG A 1 108 ? -8.327 2.477 -2.704 1.00 82.62 108 ARG A C 1
ATOM 839 O O . ARG A 1 108 ? -7.970 2.729 -3.852 1.00 82.62 108 ARG A O 1
ATOM 846 N N . ASP A 1 109 ? -9.357 3.073 -2.119 1.00 88.62 109 ASP A N 1
ATOM 847 C CA . ASP A 1 109 ? -10.152 4.097 -2.794 1.00 88.62 109 ASP A CA 1
ATOM 848 C C . ASP A 1 109 ? -9.308 5.318 -3.166 1.00 88.62 109 ASP A C 1
ATOM 850 O O . ASP A 1 109 ? -9.410 5.832 -4.284 1.00 88.62 109 ASP A O 1
ATOM 854 N N . LYS A 1 110 ? -8.431 5.762 -2.256 1.00 91.50 110 LYS A N 1
ATOM 855 C CA . LYS A 1 110 ? -7.450 6.823 -2.527 1.00 91.50 110 LYS A CA 1
ATOM 856 C C . LYS A 1 110 ? -6.514 6.434 -3.671 1.00 91.50 110 LYS A C 1
ATOM 858 O O . LYS A 1 110 ? -6.373 7.199 -4.622 1.00 91.50 110 LYS A O 1
ATOM 863 N N . CYS A 1 111 ? -5.930 5.241 -3.623 1.00 88.06 111 CYS A N 1
ATOM 864 C CA . CYS A 1 111 ? -5.033 4.733 -4.658 1.00 88.06 111 CYS A CA 1
ATOM 865 C C . CYS A 1 111 ? -5.716 4.616 -6.031 1.00 88.06 111 CYS A C 1
ATOM 867 O O . CYS A 1 111 ? -5.149 5.034 -7.035 1.00 88.06 111 CYS A O 1
ATOM 869 N N . ASN A 1 112 ? -6.951 4.120 -6.097 1.00 87.38 112 ASN A N 1
ATOM 870 C CA . ASN A 1 112 ? -7.697 4.014 -7.354 1.00 87.38 112 ASN A CA 1
ATOM 871 C C . ASN A 1 112 ? -7.982 5.392 -7.974 1.00 87.38 112 ASN A C 1
ATOM 873 O O . ASN A 1 112 ? -7.853 5.567 -9.189 1.00 87.38 112 ASN A O 1
ATOM 877 N N . LYS A 1 113 ? -8.328 6.386 -7.144 1.00 90.81 113 LYS A N 1
ATOM 878 C CA . LYS A 1 113 ? -8.500 7.777 -7.592 1.00 90.81 113 LYS A CA 1
ATOM 879 C C . LYS A 1 113 ? -7.191 8.365 -8.115 1.00 90.81 113 LYS A C 1
ATOM 881 O O . LYS A 1 113 ? -7.208 8.991 -9.168 1.00 90.81 113 LYS A O 1
ATOM 886 N N . LEU A 1 114 ? -6.077 8.127 -7.418 1.00 89.12 114 LEU A N 1
ATOM 887 C CA . LEU A 1 114 ? -4.749 8.574 -7.851 1.00 89.12 114 LEU A CA 1
ATOM 888 C C . LEU A 1 114 ? -4.362 7.962 -9.198 1.00 89.12 114 LEU A C 1
ATOM 890 O O . LEU A 1 114 ? -3.989 8.688 -10.108 1.00 89.12 114 LEU A O 1
ATOM 894 N N . TRP A 1 115 ? -4.535 6.650 -9.367 1.00 85.62 115 TRP A N 1
ATOM 895 C CA . TRP A 1 115 ? -4.232 5.984 -10.635 1.00 85.62 115 TRP A CA 1
ATOM 896 C C . TRP A 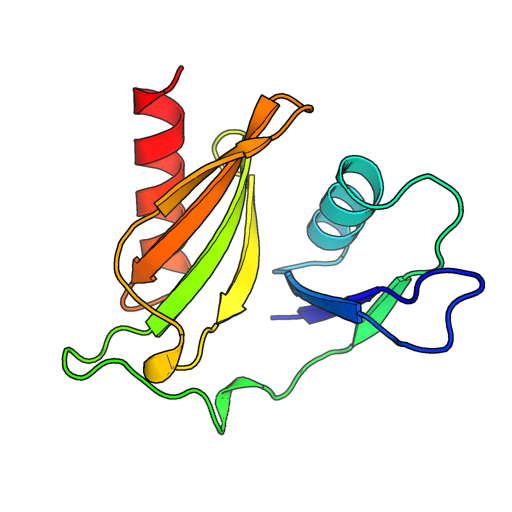1 115 ? -4.987 6.590 -11.821 1.00 85.62 115 TRP A C 1
ATOM 898 O O . TRP A 1 115 ? -4.407 6.762 -12.886 1.00 85.62 115 TRP A O 1
ATOM 908 N N . THR A 1 116 ? -6.264 6.925 -11.617 1.00 87.06 116 THR A N 1
ATOM 909 C CA . THR A 1 116 ? -7.133 7.534 -12.641 1.00 87.06 116 THR A CA 1
ATOM 910 C C . THR A 1 116 ? -6.766 8.992 -12.935 1.00 87.06 116 THR A C 1
ATOM 912 O O . THR A 1 116 ? -7.148 9.523 -13.966 1.00 87.06 116 THR A O 1
ATOM 915 N N . ALA A 1 117 ? -6.082 9.677 -12.019 1.00 85.12 117 ALA A N 1
ATOM 916 C CA . ALA A 1 117 ? -5.614 11.043 -12.244 1.00 85.12 117 ALA A CA 1
ATOM 917 C C . ALA A 1 117 ? -4.275 11.079 -13.003 1.00 85.12 117 ALA A C 1
ATOM 919 O O . ALA A 1 117 ? -4.015 12.029 -13.736 1.00 85.12 117 ALA A O 1
ATOM 920 N N . GLU A 1 118 ? -3.445 10.049 -12.825 1.00 78.50 118 GLU A N 1
ATOM 921 C CA . GLU A 1 118 ? -2.124 9.912 -13.452 1.00 78.50 118 GLU A CA 1
ATOM 922 C C . GLU A 1 118 ? -2.169 9.267 -14.856 1.00 78.50 118 GLU A C 1
ATOM 924 O O . GLU A 1 118 ? -1.161 9.289 -15.563 1.00 78.50 118 GLU A O 1
ATOM 929 N N . HIS A 1 119 ? -3.312 8.691 -15.260 1.00 70.25 119 HIS A N 1
ATOM 930 C CA . HIS A 1 119 ? -3.534 8.004 -16.544 1.00 70.25 119 HIS A CA 1
ATOM 931 C C . HIS A 1 119 ? -4.816 8.482 -17.228 1.00 70.25 119 HIS A C 1
ATOM 933 O O . HIS A 1 119 ? -4.778 8.677 -18.464 1.00 70.2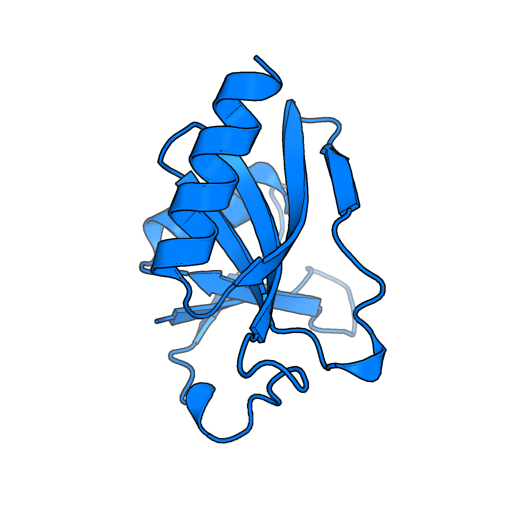5 119 HIS A O 1
#

Secondary structure (DSSP, 8-state):
-EEEEEPPTT-SS---EEEESSHHHHHHHHHHHS-TT--EEEE---GGGGPPPPTTSPEEEEEEEEETTEEEEEEEEPGGG--S-EEEE-TTS-EEEEEEESSHHHHHHHHHHHHHHH-

Foldseek 3Di:
DKWKFWDQPPDPDGDFTWDDPDPVLVVVCCVQPPPPPTDIDIGRDPPPPDQDADPVQWWWWKWKAPDQPRIITRDTDDNVPDPAWDWDQDPSRIIIITHIDNDPVRVSVVSNVVRVVVD